Protein AF-A0A0N0BE30-F1 (afdb_monomer_lite)

Structure (mmCIF, N/CA/C/O backbone):
data_AF-A0A0N0BE30-F1
#
_entry.id   AF-A0A0N0BE30-F1
#
loop_
_atom_site.group_PDB
_atom_site.id
_atom_site.type_symbol
_atom_site.label_atom_id
_atom_site.label_alt_id
_atom_site.label_comp_id
_atom_site.label_asym_id
_atom_site.label_entity_id
_atom_site.label_seq_id
_atom_site.pdbx_PDB_ins_code
_atom_site.Cartn_x
_atom_site.Cartn_y
_atom_site.Cartn_z
_atom_site.occupancy
_atom_site.B_iso_or_equiv
_atom_site.auth_seq_id
_atom_site.auth_comp_id
_atom_site.auth_asym_id
_atom_site.auth_atom_id
_atom_site.pdbx_PDB_model_num
ATOM 1 N N . GLU A 1 1 ? -3.107 -0.822 27.059 1.00 76.75 1 GLU A N 1
ATOM 2 C CA . GLU A 1 1 ? -3.752 -1.632 26.005 1.00 76.75 1 GLU A CA 1
ATOM 3 C C . GLU A 1 1 ? -4.439 -0.693 25.014 1.00 76.75 1 GLU A C 1
ATOM 5 O O . GLU A 1 1 ? -5.002 0.299 25.463 1.00 76.75 1 GLU A O 1
ATOM 10 N N . LEU A 1 2 ? -4.319 -0.923 23.700 1.00 87.62 2 LEU A N 1
ATOM 11 C CA . LEU A 1 2 ? -4.660 0.072 22.661 1.00 87.62 2 LEU A CA 1
ATOM 12 C C . LEU A 1 2 ? -6.168 0.192 22.341 1.00 87.62 2 LEU A C 1
ATOM 14 O O . LEU A 1 2 ? -6.539 1.092 21.597 1.00 87.62 2 LEU A O 1
ATOM 18 N N . LYS A 1 3 ? -7.039 -0.655 22.918 1.00 92.12 3 LYS A N 1
ATOM 19 C CA . LYS A 1 3 ? -8.506 -0.675 22.686 1.00 92.12 3 LYS A CA 1
ATOM 20 C C . LYS A 1 3 ? -8.909 -0.731 21.201 1.00 92.12 3 LYS A C 1
ATOM 22 O O . LYS A 1 3 ? -9.910 -0.141 20.807 1.00 92.12 3 LYS A O 1
ATOM 27 N N . TRP A 1 4 ? -8.116 -1.401 20.369 1.00 90.19 4 TRP A N 1
ATOM 28 C CA . TRP A 1 4 ? -8.430 -1.556 18.950 1.00 90.19 4 TRP A CA 1
ATOM 29 C C . TRP A 1 4 ? -9.387 -2.719 18.733 1.00 90.19 4 TRP A C 1
ATOM 31 O O . TRP A 1 4 ? -9.225 -3.783 19.331 1.00 90.19 4 TRP A O 1
ATOM 41 N N . GLU A 1 5 ? -10.359 -2.510 17.854 1.00 88.88 5 GLU A N 1
ATOM 42 C CA . GLU A 1 5 ? -11.208 -3.580 17.354 1.00 88.88 5 GLU A CA 1
ATOM 43 C C . GLU A 1 5 ? -10.426 -4.417 16.337 1.00 88.88 5 GLU A C 1
ATOM 45 O O . GLU A 1 5 ? -9.789 -3.888 15.423 1.00 88.88 5 GLU A O 1
ATOM 50 N N . ILE A 1 6 ? -10.454 -5.737 16.514 1.00 83.81 6 ILE A N 1
ATOM 51 C CA . ILE A 1 6 ? -9.823 -6.672 15.587 1.00 83.81 6 ILE A CA 1
ATOM 52 C C . ILE A 1 6 ? -10.865 -7.058 14.546 1.00 83.81 6 ILE A C 1
ATOM 54 O O . ILE A 1 6 ? -11.827 -7.758 14.858 1.00 83.81 6 ILE A O 1
ATOM 58 N N . LEU A 1 7 ? -10.649 -6.629 13.304 1.00 79.44 7 LEU A N 1
ATOM 59 C CA . LEU A 1 7 ? -11.500 -7.040 12.196 1.00 79.44 7 LEU A CA 1
ATOM 60 C C . LEU A 1 7 ? -11.317 -8.543 11.918 1.00 79.44 7 LEU A C 1
ATOM 62 O O . LEU A 1 7 ? -10.178 -9.031 11.915 1.00 79.44 7 LEU A O 1
ATOM 66 N N . PRO A 1 8 ? -12.405 -9.293 11.665 1.00 73.25 8 PRO A N 1
ATOM 67 C CA . PRO A 1 8 ? -12.300 -10.678 11.232 1.00 73.25 8 PRO A CA 1
ATOM 68 C C . PRO A 1 8 ? -11.506 -10.734 9.925 1.00 73.25 8 PRO A C 1
ATOM 70 O O . PRO A 1 8 ? -11.679 -9.893 9.042 1.00 73.25 8 PRO A O 1
ATOM 73 N N . ARG A 1 9 ? -10.606 -11.717 9.799 1.00 64.12 9 ARG A N 1
ATOM 74 C CA . ARG A 1 9 ? -9.841 -11.907 8.561 1.00 64.12 9 ARG A CA 1
ATOM 75 C C . ARG A 1 9 ? -10.823 -12.187 7.424 1.00 64.12 9 ARG A C 1
ATOM 77 O O . ARG A 1 9 ? -11.431 -13.253 7.400 1.00 64.12 9 ARG A O 1
ATOM 84 N N . SER A 1 10 ? -10.971 -11.224 6.515 1.00 64.31 10 SER A N 1
ATOM 85 C CA . SER A 1 10 ? -11.635 -11.420 5.226 1.00 64.31 10 SER A CA 1
ATOM 86 C C . SER A 1 10 ? -10.960 -12.599 4.530 1.00 64.31 10 SER A C 1
ATOM 88 O O . SER A 1 10 ? -9.744 -12.584 4.342 1.00 64.31 10 SER A O 1
ATOM 90 N N . THR A 1 11 ? -11.724 -13.645 4.219 1.00 58.97 11 THR A N 1
ATOM 91 C CA . THR A 1 11 ? -11.210 -14.849 3.558 1.00 58.97 11 THR A CA 1
ATOM 92 C C . THR A 1 11 ? -10.736 -14.593 2.140 1.00 58.97 11 THR A C 1
ATOM 94 O O . THR A 1 11 ? -10.002 -15.430 1.626 1.00 58.97 11 THR A O 1
ATOM 97 N N . ASP A 1 12 ? -11.080 -13.453 1.534 1.00 62.78 12 ASP A N 1
ATOM 98 C CA . ASP A 1 12 ? -10.847 -13.296 0.104 1.00 62.78 12 ASP A CA 1
ATOM 99 C C . ASP A 1 12 ? -9.934 -12.137 -0.296 1.00 62.78 12 ASP A C 1
ATOM 101 O O . ASP A 1 12 ? -9.204 -12.310 -1.270 1.00 62.78 12 ASP A O 1
ATOM 105 N N . ILE A 1 13 ? -9.886 -10.980 0.386 1.00 66.56 13 ILE A N 1
ATOM 106 C CA . ILE A 1 13 ? -9.111 -9.829 -0.137 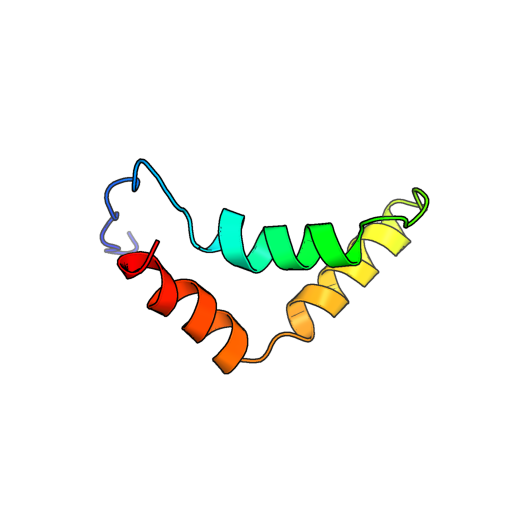1.00 66.56 13 ILE A CA 1
ATOM 107 C C . ILE A 1 13 ? -8.632 -8.886 0.985 1.00 66.56 13 ILE A C 1
ATOM 109 O O . ILE A 1 13 ? -9.418 -8.118 1.537 1.00 66.56 13 ILE A O 1
ATOM 113 N N . ASP A 1 14 ? -7.324 -8.883 1.280 1.00 81.12 14 ASP A N 1
ATOM 114 C CA . ASP A 1 14 ? -6.661 -7.822 2.063 1.00 81.12 14 ASP A CA 1
ATOM 115 C C . ASP A 1 14 ? -6.319 -6.634 1.1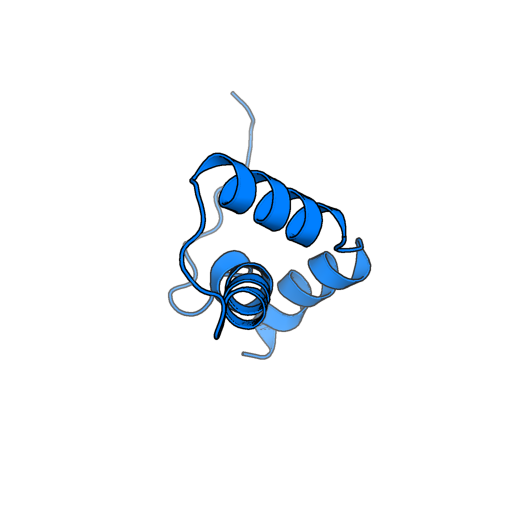29 1.00 81.12 14 ASP A C 1
ATOM 117 O O . ASP A 1 14 ? -5.723 -6.838 0.057 1.00 81.12 14 ASP A O 1
ATOM 121 N N . PRO A 1 15 ? -6.658 -5.379 1.488 1.00 77.75 15 PRO A N 1
ATOM 122 C CA . PRO A 1 15 ? -6.296 -4.200 0.691 1.00 77.75 15 PRO A CA 1
ATOM 123 C C . PRO A 1 15 ? -4.781 -4.075 0.454 1.00 77.75 15 PRO A C 1
ATOM 125 O O . PRO A 1 15 ? -4.347 -3.589 -0.598 1.00 77.75 15 PRO A O 1
ATOM 128 N N . ASN A 1 16 ? -3.951 -4.551 1.383 1.00 83.69 16 ASN A N 1
ATOM 129 C CA . ASN A 1 16 ? -2.503 -4.596 1.226 1.00 83.69 16 ASN A CA 1
ATOM 130 C C . ASN A 1 16 ? -2.096 -5.516 0.074 1.00 83.69 16 ASN A C 1
ATOM 132 O O . ASN A 1 16 ? -1.303 -5.105 -0.773 1.00 83.69 16 ASN A O 1
ATOM 136 N N . ASP A 1 17 ? -2.665 -6.717 -0.011 1.00 80.62 17 ASP A N 1
ATOM 137 C CA . ASP A 1 17 ? -2.300 -7.705 -1.030 1.00 80.62 17 ASP A CA 1
ATOM 138 C C . ASP A 1 17 ? -2.718 -7.256 -2.431 1.00 80.62 17 ASP A C 1
ATOM 140 O O . ASP A 1 17 ? -1.931 -7.284 -3.387 1.00 80.62 17 ASP A O 1
ATOM 144 N N . HIS A 1 18 ? -3.951 -6.771 -2.567 1.00 79.19 18 HIS A N 1
ATOM 145 C CA . HIS A 1 18 ? -4.531 -6.519 -3.884 1.00 79.19 18 HIS A CA 1
ATOM 146 C C . HIS A 1 18 ? -4.306 -5.112 -4.421 1.00 79.19 18 HIS A C 1
ATOM 148 O O . HIS A 1 18 ? -4.390 -4.918 -5.636 1.00 79.19 18 HIS A O 1
ATOM 154 N N . HIS A 1 19 ? -3.977 -4.151 -3.562 1.00 87.81 19 HIS A N 1
ATOM 155 C CA . HIS A 1 19 ? -3.737 -2.779 -3.982 1.00 87.81 19 HIS A CA 1
ATOM 156 C C . HIS A 1 19 ? -2.272 -2.382 -3.795 1.00 87.81 19 HIS A C 1
ATOM 158 O O . HIS A 1 19 ? -1.566 -2.083 -4.768 1.00 87.81 19 HIS A O 1
ATOM 164 N N . LEU A 1 20 ? -1.781 -2.420 -2.554 1.00 89.19 20 LEU A N 1
ATOM 165 C CA . LEU A 1 20 ? -0.458 -1.901 -2.215 1.00 89.19 20 LEU A CA 1
ATOM 166 C C . LEU A 1 20 ? 0.667 -2.784 -2.773 1.00 89.19 20 LEU A C 1
ATOM 168 O O . LEU A 1 20 ? 1.516 -2.316 -3.541 1.00 89.19 20 LEU A O 1
ATOM 172 N N . PHE A 1 21 ? 0.649 -4.075 -2.448 1.00 87.69 21 PHE A N 1
ATOM 173 C CA . P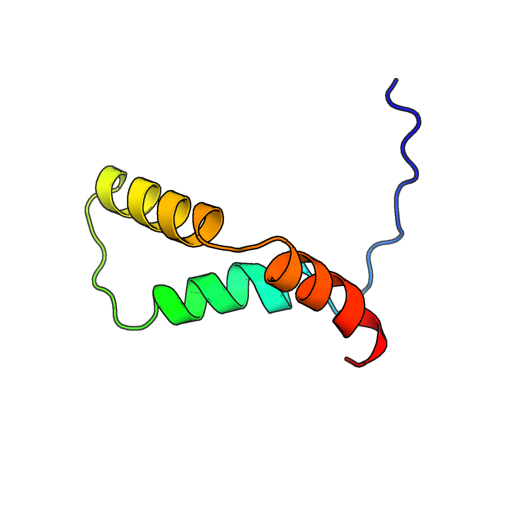HE A 1 21 ? 1.645 -5.040 -2.897 1.00 87.69 21 PHE A CA 1
ATOM 174 C C . PHE A 1 21 ? 1.503 -5.365 -4.374 1.00 87.69 21 PHE A C 1
ATOM 176 O O . PHE A 1 21 ? 2.524 -5.494 -5.045 1.00 87.69 21 PHE A O 1
AT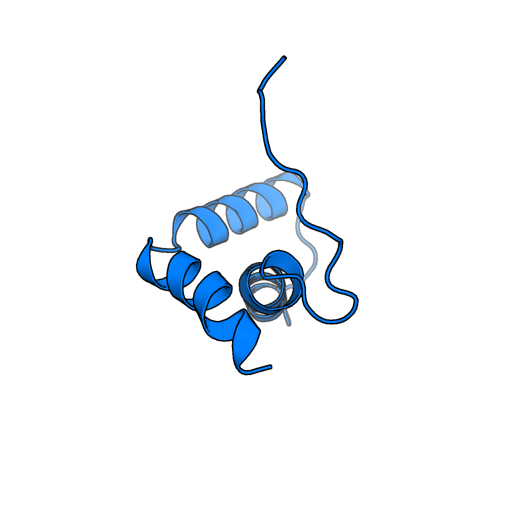OM 183 N N . ARG A 1 22 ? 0.288 -5.358 -4.934 1.00 89.00 22 ARG A N 1
ATOM 184 C CA . ARG A 1 22 ? 0.092 -5.436 -6.390 1.00 89.00 22 ARG A CA 1
ATOM 185 C C . ARG A 1 22 ? 0.737 -4.258 -7.129 1.00 89.00 22 ARG A C 1
ATOM 187 O O . ARG A 1 22 ? 1.449 -4.454 -8.113 1.00 89.00 22 ARG A O 1
ATOM 194 N N . SER A 1 23 ? 0.566 -3.027 -6.640 1.00 89.56 23 SER A N 1
ATOM 195 C CA . SER A 1 23 ? 1.231 -1.839 -7.205 1.00 89.56 23 SER A CA 1
ATOM 196 C C . SER A 1 23 ? 2.755 -1.917 -7.098 1.00 89.56 23 SER A C 1
ATOM 198 O O . SER A 1 23 ? 3.471 -1.484 -8.012 1.00 89.56 23 SER A O 1
ATOM 200 N N . LEU A 1 24 ? 3.264 -2.486 -6.001 1.00 89.50 24 LEU A N 1
ATOM 201 C CA . LEU A 1 24 ? 4.690 -2.718 -5.817 1.00 89.50 24 LEU A CA 1
ATOM 202 C C . LEU A 1 24 ? 5.217 -3.824 -6.741 1.00 89.50 24 LEU A C 1
ATOM 204 O O . LEU A 1 24 ? 6.255 -3.639 -7.370 1.00 89.50 24 LEU A O 1
ATOM 208 N N . GLN A 1 25 ? 4.498 -4.935 -6.874 1.00 89.31 25 GLN A N 1
ATOM 209 C CA . GLN A 1 25 ? 4.822 -6.028 -7.785 1.00 89.31 25 GLN A CA 1
ATOM 210 C C . GLN A 1 25 ? 4.906 -5.518 -9.223 1.00 89.31 25 GLN A C 1
ATOM 212 O O . GLN A 1 25 ? 5.912 -5.751 -9.885 1.00 89.31 25 GLN A O 1
ATOM 217 N N . ASN A 1 26 ? 3.922 -4.734 -9.670 1.00 90.00 26 ASN A N 1
ATOM 218 C CA . ASN A 1 26 ? 3.936 -4.106 -10.992 1.00 90.00 26 ASN A CA 1
ATOM 219 C C . ASN A 1 26 ? 5.153 -3.194 -11.181 1.00 90.00 26 ASN A C 1
ATOM 221 O O . ASN A 1 26 ? 5.777 -3.196 -12.237 1.00 90.00 26 ASN A O 1
ATOM 225 N N . PHE A 1 27 ? 5.535 -2.436 -10.149 1.00 87.81 27 PHE A N 1
ATOM 226 C CA . PHE A 1 27 ? 6.746 -1.619 -10.192 1.00 87.81 27 PHE A CA 1
ATOM 227 C C . PHE A 1 27 ? 8.024 -2.458 -10.257 1.00 87.81 27 PHE A C 1
ATOM 229 O O . PHE A 1 27 ? 8.998 -2.021 -10.868 1.00 87.81 27 PHE A O 1
ATOM 236 N N . LEU A 1 28 ? 8.067 -3.604 -9.585 1.00 86.31 28 LEU A N 1
ATOM 237 C CA . LEU A 1 28 ? 9.237 -4.479 -9.535 1.00 86.31 28 LEU A CA 1
ATOM 238 C C . LEU A 1 28 ? 9.326 -5.424 -10.738 1.00 86.31 28 LEU A C 1
ATOM 240 O O . LEU A 1 28 ? 10.411 -5.936 -11.012 1.00 86.31 28 LEU A O 1
ATOM 244 N N . ASN A 1 29 ? 8.226 -5.630 -11.463 1.00 88.94 29 ASN A N 1
ATOM 245 C CA . ASN A 1 29 ? 8.178 -6.517 -12.613 1.00 88.94 29 ASN A CA 1
ATOM 246 C C . ASN A 1 29 ? 9.221 -6.101 -13.668 1.00 88.94 29 ASN A C 1
ATOM 248 O O . ASN A 1 29 ? 9.374 -4.921 -13.983 1.00 88.94 29 ASN A O 1
ATOM 252 N N . GLY A 1 30 ? 9.997 -7.067 -14.159 1.00 83.25 30 GLY A N 1
ATOM 253 C CA . GLY A 1 30 ? 11.090 -6.834 -15.112 1.00 83.25 30 GLY A CA 1
ATOM 254 C C . GLY A 1 30 ? 12.354 -6.162 -14.547 1.00 83.25 30 GLY A C 1
ATOM 255 O O . GLY A 1 30 ? 13.337 -6.012 -15.275 1.00 83.25 30 GLY A O 1
ATOM 256 N N . LYS A 1 31 ? 12.403 -5.773 -13.263 1.00 84.44 31 LYS A N 1
ATOM 257 C CA . LYS A 1 31 ? 13.615 -5.189 -12.659 1.00 84.44 31 LYS A CA 1
ATOM 258 C C . LYS A 1 31 ? 14.568 -6.280 -12.170 1.00 84.44 31 LYS A C 1
ATOM 260 O O . LYS A 1 31 ? 14.197 -7.140 -11.376 1.00 84.44 31 LYS A O 1
ATOM 265 N N . LYS A 1 32 ? 15.838 -6.210 -12.591 1.00 83.50 32 LYS A N 1
ATOM 266 C CA . LYS A 1 32 ? 16.902 -7.103 -12.094 1.00 83.50 32 LYS A CA 1
ATOM 267 C C . LYS A 1 32 ? 17.092 -6.943 -10.580 1.00 83.50 32 LYS A C 1
ATOM 269 O O . LYS A 1 32 ? 16.969 -5.837 -10.045 1.00 83.50 32 LYS A O 1
ATOM 274 N N . LYS A 1 33 ? 17.450 -8.042 -9.904 1.00 71.44 33 LYS A N 1
ATOM 275 C CA . LYS A 1 33 ? 17.812 -8.029 -8.479 1.00 71.44 33 LYS A CA 1
ATOM 276 C C . LYS A 1 33 ? 18.981 -7.058 -8.270 1.00 71.44 33 LYS A C 1
ATOM 278 O O . LYS A 1 33 ? 20.008 -7.176 -8.933 1.00 71.44 33 LYS A O 1
ATOM 283 N N . ARG A 1 34 ? 18.806 -6.082 -7.377 1.00 74.56 34 ARG A N 1
ATOM 284 C CA . ARG A 1 34 ? 19.856 -5.130 -6.980 1.00 74.56 34 ARG A CA 1
ATOM 285 C C . ARG A 1 34 ? 20.405 -5.473 -5.600 1.00 74.56 34 ARG A C 1
ATOM 287 O O . ARG A 1 34 ? 19.851 -6.319 -4.897 1.00 74.56 34 ARG A O 1
ATOM 294 N N . LYS A 1 35 ? 21.465 -4.768 -5.198 1.00 80.19 35 LYS A N 1
ATOM 295 C CA . LYS A 1 35 ? 21.951 -4.761 -3.814 1.00 80.19 35 LYS A CA 1
ATOM 296 C C . LYS A 1 35 ? 20.795 -4.440 -2.856 1.00 80.19 35 LYS A C 1
ATOM 298 O O . LYS A 1 35 ? 19.897 -3.661 -3.181 1.00 80.19 35 LYS A O 1
ATOM 303 N N . LYS A 1 36 ? 20.825 -5.051 -1.668 1.00 75.31 36 LYS A N 1
ATOM 304 C CA . LYS A 1 36 ? 19.746 -4.978 -0.666 1.00 75.31 36 LYS A CA 1
ATOM 305 C C . LYS A 1 36 ? 19.354 -3.533 -0.329 1.00 75.31 36 LYS A C 1
ATOM 307 O O . LYS A 1 36 ? 18.167 -3.232 -0.309 1.00 75.31 36 LYS A O 1
ATOM 312 N N . ILE A 1 37 ? 20.341 -2.652 -0.146 1.00 74.81 37 ILE A N 1
ATOM 313 C CA . ILE A 1 37 ? 20.146 -1.222 0.154 1.00 74.81 37 ILE A CA 1
ATOM 314 C C . ILE A 1 37 ? 19.347 -0.521 -0.953 1.00 74.81 37 ILE A C 1
ATOM 316 O O . ILE A 1 37 ? 18.275 0.015 -0.682 1.00 74.81 37 ILE A O 1
ATOM 320 N N . ASP A 1 38 ? 19.779 -0.632 -2.212 1.00 79.25 38 ASP A N 1
ATOM 321 C CA . ASP A 1 38 ? 19.087 -0.012 -3.352 1.00 79.25 38 ASP A CA 1
ATOM 322 C C . ASP A 1 38 ? 17.654 -0.527 -3.524 1.00 79.25 38 ASP A C 1
ATOM 324 O O . ASP A 1 38 ? 16.776 0.182 -4.023 1.00 79.25 38 ASP A O 1
ATOM 328 N N . SER A 1 39 ? 17.418 -1.789 -3.153 1.00 80.00 39 SER A N 1
ATOM 329 C CA . SER A 1 39 ? 16.085 -2.375 -3.191 1.00 80.00 39 SER A CA 1
ATOM 330 C C . SER A 1 39 ? 15.183 -1.853 -2.074 1.00 80.00 39 SER A C 1
ATOM 332 O O . SER A 1 39 ? 13.976 -1.809 -2.296 1.00 80.00 39 SER A O 1
ATOM 334 N N . ILE A 1 40 ? 15.715 -1.510 -0.900 1.00 82.25 40 ILE A N 1
ATOM 335 C CA . ILE A 1 40 ? 14.925 -0.977 0.217 1.00 82.25 40 ILE A CA 1
ATOM 336 C C . ILE A 1 40 ? 14.553 0.479 -0.069 1.00 82.25 40 ILE A C 1
ATOM 338 O O . ILE A 1 40 ? 13.366 0.797 -0.046 1.00 82.25 40 ILE A O 1
ATOM 342 N N . SER A 1 41 ? 15.517 1.325 -0.454 1.00 84.12 41 SER A N 1
ATOM 343 C CA . SER A 1 41 ? 15.246 2.743 -0.743 1.00 84.12 41 SER A CA 1
ATOM 344 C C . SER A 1 41 ? 14.206 2.921 -1.849 1.00 84.12 41 SER A C 1
ATOM 346 O O . SER A 1 41 ? 13.259 3.679 -1.684 1.00 84.12 41 SER A O 1
ATOM 348 N N . ARG A 1 42 ? 14.286 2.140 -2.935 1.00 83.69 42 ARG A N 1
ATOM 349 C CA . ARG A 1 42 ? 13.295 2.211 -4.025 1.00 83.69 42 ARG A CA 1
ATOM 350 C C . ARG A 1 42 ? 11.899 1.742 -3.629 1.00 83.69 42 ARG A C 1
ATOM 352 O O . ARG A 1 42 ? 10.918 2.238 -4.177 1.00 83.69 42 ARG A O 1
ATOM 359 N N . ARG A 1 43 ? 11.789 0.750 -2.737 1.00 84.81 43 ARG A N 1
ATOM 360 C CA . ARG A 1 43 ? 10.483 0.345 -2.191 1.00 84.81 43 ARG A CA 1
ATOM 361 C C . ARG A 1 43 ? 9.926 1.459 -1.318 1.00 84.81 43 ARG A C 1
ATOM 363 O O . ARG A 1 43 ? 8.759 1.791 -1.477 1.00 84.81 43 ARG A O 1
ATOM 370 N N . SER A 1 44 ? 10.768 2.056 -0.474 1.00 86.19 44 SER A N 1
ATOM 371 C CA . SER A 1 44 ? 10.387 3.182 0.376 1.00 86.19 44 SER A CA 1
ATOM 372 C C . SER A 1 44 ? 9.880 4.356 -0.460 1.00 86.19 44 SER A C 1
ATOM 374 O O . SER A 1 44 ? 8.741 4.758 -0.283 1.00 86.19 44 SER A O 1
ATOM 376 N N . GLU A 1 45 ? 10.643 4.828 -1.449 1.00 88.50 45 GLU A N 1
ATOM 377 C CA . GLU A 1 45 ? 10.216 5.907 -2.357 1.00 88.50 45 GLU A CA 1
ATOM 378 C C . GLU A 1 45 ? 8.904 5.583 -3.081 1.00 88.50 45 GLU A C 1
ATOM 380 O O . GLU A 1 45 ? 8.031 6.435 -3.249 1.00 88.50 45 GLU A O 1
ATOM 385 N N . ARG A 1 46 ? 8.730 4.332 -3.519 1.00 88.12 46 ARG A N 1
ATOM 386 C CA . ARG A 1 46 ? 7.506 3.908 -4.204 1.00 88.12 46 ARG A CA 1
ATOM 387 C C . ARG A 1 46 ? 6.280 3.918 -3.287 1.00 88.12 46 ARG A C 1
ATOM 389 O O . ARG A 1 46 ? 5.184 4.165 -3.786 1.00 88.12 46 ARG A O 1
ATOM 396 N N . LEU A 1 47 ? 6.450 3.621 -2.002 1.00 86.88 47 LEU A N 1
ATOM 397 C CA . LEU A 1 47 ? 5.376 3.682 -1.010 1.00 86.88 47 LEU A CA 1
ATOM 398 C C . LEU A 1 47 ? 5.109 5.133 -0.593 1.00 86.88 47 LEU A C 1
ATOM 400 O O . LEU A 1 47 ? 3.961 5.556 -0.595 1.00 86.88 47 LEU A O 1
ATOM 404 N N . SER A 1 48 ? 6.161 5.915 -0.347 1.00 89.75 48 SER A N 1
ATOM 405 C CA . SER A 1 48 ? 6.067 7.334 0.020 1.00 89.75 48 SER A CA 1
ATOM 406 C C . SER A 1 48 ? 5.527 8.226 -1.101 1.00 89.75 48 SER A C 1
ATOM 408 O O . SER A 1 48 ? 5.029 9.307 -0.827 1.00 89.75 48 SER A O 1
ATOM 410 N N . SER A 1 49 ? 5.606 7.792 -2.361 1.00 91.06 49 SER A N 1
ATOM 411 C CA . SER A 1 49 ? 5.022 8.515 -3.503 1.00 91.06 49 SER A CA 1
ATOM 412 C C . SER A 1 49 ? 3.523 8.262 -3.701 1.00 91.06 49 SER A C 1
ATOM 414 O O . SER A 1 49 ? 2.956 8.741 -4.683 1.00 91.06 49 SER A O 1
ATOM 416 N N . LYS A 1 50 ? 2.872 7.477 -2.833 1.00 90.94 50 LYS A N 1
ATOM 417 C CA . LYS A 1 50 ? 1.419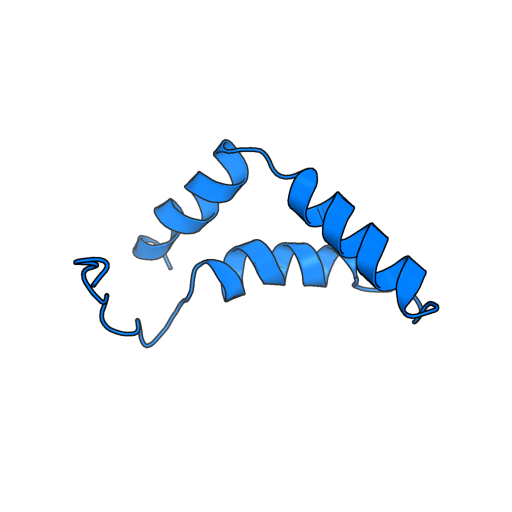 7.277 -2.874 1.00 90.94 50 LYS A CA 1
ATOM 418 C C . LYS A 1 50 ? 0.716 8.363 -2.081 1.00 90.94 50 LYS A C 1
ATOM 420 O O . LYS A 1 50 ? 1.075 8.623 -0.940 1.00 90.94 50 LYS A O 1
ATOM 425 N N . ASP A 1 51 ? -0.274 8.979 -2.711 1.00 92.31 51 ASP A N 1
ATOM 426 C CA . ASP A 1 51 ? -1.127 9.968 -2.075 1.00 92.31 51 ASP A CA 1
ATOM 427 C C . ASP A 1 51 ? -2.232 9.291 -1.254 1.00 92.31 51 ASP A C 1
ATOM 429 O O . ASP A 1 51 ? -2.492 8.087 -1.364 1.00 92.31 51 ASP A O 1
ATOM 433 N N . GLU A 1 52 ? -2.901 10.088 -0.428 1.00 92.69 52 GLU A N 1
ATOM 434 C CA . GLU A 1 52 ? -4.038 9.642 0.374 1.00 92.69 52 GLU A CA 1
ATOM 435 C C . GLU A 1 52 ? -5.140 9.039 -0.504 1.00 92.69 52 GLU A C 1
ATOM 437 O O . GLU A 1 52 ? -5.692 7.988 -0.180 1.00 92.69 52 GLU A O 1
ATOM 442 N N . THR A 1 53 ? -5.386 9.633 -1.675 1.00 93.81 53 THR A N 1
ATOM 443 C CA . THR A 1 53 ? -6.373 9.140 -2.639 1.00 93.81 53 THR A CA 1
ATOM 444 C C . THR A 1 53 ? -6.082 7.710 -3.085 1.00 93.81 53 THR A C 1
ATOM 446 O O . THR A 1 53 ? -7.000 6.898 -3.194 1.00 93.81 53 THR A O 1
ATOM 449 N N . PHE A 1 54 ? -4.817 7.373 -3.353 1.00 92.69 54 PHE A N 1
ATOM 450 C CA . PHE A 1 54 ? -4.415 6.013 -3.695 1.00 92.69 54 PHE A CA 1
ATOM 451 C C . PHE A 1 54 ? -4.727 5.044 -2.550 1.00 92.69 54 PHE A C 1
ATOM 453 O O . PHE A 1 54 ? -5.309 3.989 -2.793 1.00 92.69 54 PHE A O 1
ATOM 460 N N . LEU A 1 55 ? -4.379 5.389 -1.309 1.00 89.69 55 LEU A N 1
ATOM 461 C CA . LEU A 1 55 ? -4.635 4.524 -0.154 1.00 89.69 55 LEU A CA 1
ATOM 462 C C . LEU A 1 55 ? -6.140 4.335 0.090 1.00 89.69 55 LEU A C 1
ATOM 464 O O . LEU A 1 55 ? -6.592 3.200 0.241 1.00 89.69 55 LEU A O 1
ATOM 468 N N . ALA A 1 56 ? -6.917 5.418 0.023 1.00 90.38 56 ALA A N 1
ATOM 469 C CA . ALA A 1 56 ? -8.366 5.395 0.196 1.00 90.38 56 ALA A CA 1
ATOM 470 C C . ALA A 1 56 ? -9.062 4.520 -0.856 1.00 90.38 56 ALA A C 1
ATOM 472 O O . ALA A 1 56 ? -9.915 3.708 -0.509 1.00 90.38 56 ALA A O 1
ATOM 473 N N . ARG A 1 57 ? -8.660 4.607 -2.133 1.00 89.62 57 ARG A N 1
ATOM 474 C CA . ARG A 1 57 ? -9.194 3.729 -3.193 1.00 89.62 57 ARG A CA 1
ATOM 475 C C . ARG A 1 57 ? -8.939 2.251 -2.906 1.00 89.62 57 ARG A C 1
ATOM 477 O O . ARG A 1 57 ? -9.816 1.432 -3.142 1.00 89.62 57 ARG A O 1
ATOM 484 N N . GLY A 1 58 ? -7.760 1.904 -2.389 1.00 85.81 58 GLY A N 1
ATOM 485 C CA . GLY A 1 58 ? -7.433 0.516 -2.050 1.00 85.81 58 GLY A CA 1
ATOM 486 C C . GLY A 1 58 ? -8.351 -0.081 -0.983 1.00 85.81 58 GLY A C 1
ATOM 487 O O . GLY A 1 58 ? -8.680 -1.259 -1.064 1.00 85.81 58 GLY A O 1
ATOM 488 N N . ILE A 1 59 ? -8.778 0.737 -0.020 1.00 86.62 59 ILE A N 1
ATOM 489 C CA . ILE A 1 59 ? -9.695 0.344 1.057 1.00 86.62 59 ILE A CA 1
ATOM 490 C C . ILE A 1 59 ? -11.146 0.342 0.556 1.00 86.62 59 ILE A C 1
ATOM 492 O O . ILE A 1 59 ? -11.878 -0.619 0.770 1.00 86.62 59 ILE A O 1
ATOM 496 N N . ASN A 1 60 ? -11.558 1.394 -0.152 1.00 86.12 60 ASN A N 1
ATOM 497 C CA . ASN A 1 60 ? -12.944 1.568 -0.592 1.00 86.12 60 ASN A CA 1
ATOM 498 C C . ASN A 1 60 ? -13.358 0.601 -1.704 1.00 86.12 60 ASN A C 1
ATOM 500 O O . ASN A 1 60 ? -14.543 0.331 -1.838 1.00 86.12 60 ASN A O 1
ATOM 504 N N . ASN A 1 61 ? -12.409 0.061 -2.473 1.00 80.31 61 ASN A N 1
ATOM 505 C CA . ASN A 1 61 ? -12.691 -0.909 -3.534 1.00 80.31 61 ASN A CA 1
ATOM 506 C C . ASN A 1 61 ? -12.763 -2.360 -3.019 1.00 80.31 61 ASN A C 1
ATOM 508 O O . ASN A 1 61 ? -12.850 -3.284 -3.825 1.00 80.31 61 ASN A O 1
ATOM 512 N N . LEU A 1 62 ?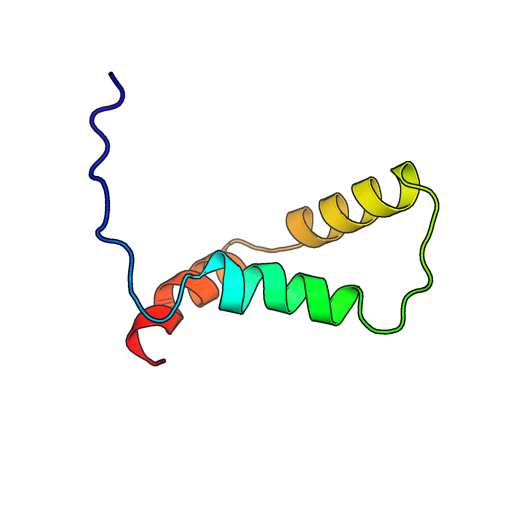 -12.682 -2.591 -1.704 1.00 72.38 62 LEU A N 1
ATOM 513 C CA . LEU A 1 62 ? -12.848 -3.923 -1.112 1.00 72.38 62 LEU A CA 1
ATOM 514 C C . LEU A 1 62 ? -14.253 -4.525 -1.296 1.00 72.38 62 LEU A C 1
ATOM 516 O O . LEU A 1 62 ? -14.314 -5.716 -1.577 1.00 72.38 62 LEU A O 1
ATOM 520 N N . PRO A 1 63 ? -15.367 -3.771 -1.183 1.00 67.12 63 PRO A N 1
ATOM 521 C CA . PRO A 1 63 ? -16.716 -4.326 -1.331 1.00 67.12 63 PRO A CA 1
ATOM 522 C C . PRO A 1 63 ? -17.079 -4.732 -2.767 1.00 67.12 63 PRO A C 1
ATOM 524 O O . PRO A 1 63 ? -18.029 -5.480 -2.963 1.00 67.12 63 PRO A O 1
ATOM 527 N N . GLU A 1 64 ? -16.366 -4.213 -3.771 1.00 62.50 64 GLU A N 1
ATOM 528 C CA . GLU A 1 64 ? -16.648 -4.449 -5.196 1.00 62.50 64 GLU A CA 1
ATOM 529 C C . GLU A 1 64 ? -15.890 -5.653 -5.783 1.00 62.50 64 GLU A C 1
ATOM 531 O O . GLU A 1 64 ? -15.914 -5.856 -7.000 1.00 62.50 64 GLU A O 1
ATOM 536 N N . ARG A 1 65 ? -15.159 -6.418 -4.963 1.00 58.88 65 ARG A N 1
ATOM 537 C CA . ARG A 1 65 ? -14.245 -7.469 -5.431 1.00 58.88 65 ARG A CA 1
ATOM 538 C C . ARG A 1 65 ? -14.515 -8.826 -4.809 1.00 58.88 65 ARG A C 1
ATOM 540 O O . ARG A 1 65 ? -14.996 -8.870 -3.660 1.00 58.88 65 ARG A O 1
#

Sequence (65 aa):
ELKWEILPRSTDIDPNDHHLFRSLQNFLNGKKKRKKIDSISRRSERLSSKDETFLARGINNLPER

Foldseek 3Di:
DPPDDDDDPDPPDDLCVPQVVVQVCVVCPPPDDDDPVVVVVVSVVSNVPDDPVSSVCSVVCVVVD

InterPro domains:
  IPR036397 Ribonuclease H superfamily [G3DSA:3.30.420.10] (1-65)

pLDDT: mean 82.31, std 8.99, range [58.88, 93.81]

Radius of gyration: 14.82 Å; chains: 1; bounding box: 39×25×41 Å

Organism: NCBI:txid166423

Secondary structure (DSSP, 8-state):
----------SS--HIIIIIIHHHHHHHTTPPP--HHHHHHHHHHHHHT--HHHHHHHHHTSTT-